Protein AF-A0A8D0HF50-F1 (afdb_monomer)

Solvent-accessible surface area (backbone atoms only — not comparable to full-atom values): 5810 Å² total; per-residue (Å²): 59,34,39,34,28,34,18,76,48,90,85,56,81,81,50,49,81,56,48,75,51,67,84,55,90,90,56,65,96,78,81,86,82,80,65,89,65,85,72,95,63,87,57,78,37,75,50,80,42,80,77,50,73,94,76,59,93,86,62,77,87,81,91,79,88,86,87,84,82,83,77,81,73,79,80,80,67,87,84,85,120

Sequence (81 aa):
MSLSKGLKEENEEQGALLGQFTYNNEGDLIQTFQLKNELSEFMSYVKLRVLSNWGHPNYTCIYRFRVHGDLQPPRMEPDNL

Mean predicted aligned error: 5.72 Å

Secondary structure (DSSP, 8-state):
-EEEEEESSTT-SS-EEEEEE---TTS-SS-----SS--SS--SEEEEEE---SS-SS-----------PPPPPP--TT--

Foldseek 3Di:
DKWKFFAQDPPDDPGHTQDDDDDDPPDDPDDDDDGPDDDPDDGPDMDMGDPDDDPDDPDDDDDDDDDDDDDDPDDPDPPPD

pLDDT: mean 90.38, std 10.75, range [53.03, 98.31]

Organism: Sphenodon punctatus (NCBI:txid8508)

Nearest PDB structures (foldseek):
  5ywz-assembly1_A  TM=9.836E-01  e=2.373E-02  Mus musculus
  6r15-assembly1_A  TM=9.349E-01  e=1.932E-02  Homo sapiens

Structure (mmCIF, N/CA/C/O backbone):
data_AF-A0A8D0HF50-F1
#
_entry.id   AF-A0A8D0HF50-F1
#
loop_
_atom_site.group_PDB
_atom_site.id
_atom_site.type_symbol
_atom_site.label_atom_id
_atom_site.label_alt_id
_atom_site.label_comp_id
_atom_site.label_asym_id
_atom_site.label_entity_id
_atom_site.label_seq_id
_atom_site.pdbx_PDB_ins_code
_atom_site.Cartn_x
_atom_site.Cartn_y
_atom_site.Cartn_z
_atom_site.occupancy
_atom_site.B_iso_or_equiv
_atom_site.auth_seq_id
_atom_site.auth_comp_id
_atom_site.auth_asym_id
_atom_site.auth_atom_id
_atom_site.pdbx_PDB_model_num
ATOM 1 N N . MET A 1 1 ? 6.632 -3.613 -5.391 1.00 95.19 1 MET A N 1
ATOM 2 C CA . MET A 1 1 ? 6.040 -4.442 -4.310 1.00 95.19 1 MET A CA 1
ATOM 3 C C . MET A 1 1 ? 5.937 -3.613 -3.038 1.00 95.19 1 MET A C 1
ATOM 5 O O . MET A 1 1 ? 6.795 -2.766 -2.810 1.00 95.19 1 MET A O 1
ATOM 9 N N . SER A 1 2 ? 4.914 -3.827 -2.217 1.00 95.69 2 SER A N 1
ATOM 10 C CA . SER A 1 2 ? 4.689 -3.117 -0.957 1.00 95.69 2 SER A CA 1
ATOM 11 C C . SER A 1 2 ? 4.219 -4.054 0.156 1.00 95.69 2 SER A C 1
ATOM 13 O O . SER A 1 2 ? 3.725 -5.153 -0.089 1.00 95.69 2 SER A O 1
ATOM 15 N N . LEU A 1 3 ? 4.389 -3.594 1.391 1.00 96.25 3 LEU A N 1
ATOM 16 C CA . LEU A 1 3 ? 3.953 -4.236 2.622 1.00 96.25 3 LEU A CA 1
ATOM 17 C C . LEU A 1 3 ? 3.080 -3.252 3.403 1.00 96.25 3 LEU A C 1
ATOM 19 O O . LEU A 1 3 ? 3.481 -2.101 3.591 1.00 96.25 3 LEU A O 1
ATOM 23 N N . SER A 1 4 ? 1.929 -3.706 3.887 1.00 95.38 4 SER A N 1
ATOM 24 C CA . SER A 1 4 ? 1.015 -2.897 4.695 1.00 95.38 4 SER A CA 1
ATOM 25 C C . SER A 1 4 ? 0.860 -3.486 6.092 1.00 95.38 4 SER A C 1
ATOM 27 O O . SER A 1 4 ? 0.663 -4.69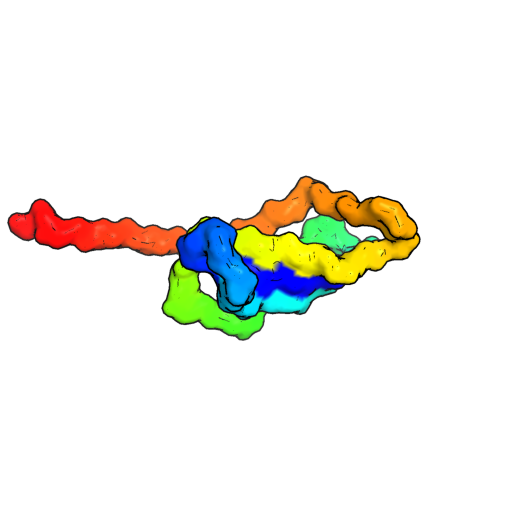4 6.249 1.00 95.38 4 SER A O 1
ATOM 29 N N . LYS A 1 5 ? 0.929 -2.621 7.106 1.00 95.06 5 LYS A N 1
ATOM 30 C CA . LYS A 1 5 ? 0.701 -2.975 8.511 1.00 95.06 5 LYS A CA 1
ATOM 31 C C . LYS A 1 5 ? -0.333 -2.060 9.161 1.00 95.06 5 LYS A C 1
ATOM 33 O O . LYS A 1 5 ? -0.352 -0.870 8.855 1.00 95.06 5 LYS A O 1
ATOM 38 N N . GLY A 1 6 ? -1.157 -2.610 10.044 1.00 94.38 6 GLY A N 1
ATOM 39 C CA . GLY A 1 6 ? -2.098 -1.875 10.886 1.00 94.38 6 GLY A CA 1
ATOM 40 C C . GLY A 1 6 ? -1.494 -1.645 12.264 1.00 94.38 6 GLY A C 1
ATOM 41 O O . GLY A 1 6 ? -0.812 -2.534 12.773 1.00 94.38 6 GLY A O 1
ATOM 42 N N . LEU A 1 7 ? -1.709 -0.460 12.830 1.00 94.56 7 LEU A N 1
ATOM 43 C CA . LEU A 1 7 ? -1.203 -0.067 14.144 1.00 94.56 7 LEU A CA 1
ATOM 44 C C . LEU A 1 7 ? -2.345 0.489 15.000 1.00 94.56 7 LEU A C 1
ATOM 46 O O . LEU A 1 7 ? -3.248 1.165 14.487 1.00 94.56 7 LEU A O 1
ATOM 50 N N . LYS A 1 8 ? -2.272 0.260 16.311 1.00 91.94 8 LYS A N 1
ATOM 51 C CA . LYS A 1 8 ? -3.184 0.875 17.290 1.00 91.94 8 LYS A CA 1
ATOM 52 C C . LYS A 1 8 ? -2.757 2.298 17.630 1.00 91.94 8 LYS A C 1
ATOM 54 O O . LYS A 1 8 ? -3.599 3.183 17.774 1.00 91.94 8 LYS A O 1
ATOM 59 N N . GLU A 1 9 ? -1.449 2.513 17.690 1.00 92.31 9 GLU A N 1
ATOM 60 C CA . GLU A 1 9 ? -0.809 3.788 17.994 1.00 92.31 9 GLU A CA 1
ATOM 61 C C . GLU A 1 9 ? 0.186 4.154 16.889 1.00 92.31 9 GLU A C 1
ATOM 63 O O . GLU A 1 9 ? 0.747 3.283 16.224 1.00 92.31 9 GLU A O 1
ATOM 68 N N . GLU A 1 10 ? 0.432 5.447 16.687 1.00 90.75 10 GLU A N 1
ATOM 69 C CA . GLU A 1 10 ? 1.289 5.934 15.599 1.00 90.75 10 GLU A CA 1
ATOM 70 C C . GLU A 1 10 ? 2.734 5.405 15.695 1.00 90.75 10 GLU A C 1
ATOM 72 O O . GLU A 1 10 ? 3.340 5.022 14.688 1.00 90.75 10 GLU A O 1
ATOM 77 N N . ASN A 1 11 ? 3.261 5.323 16.921 1.00 89.56 11 ASN A N 1
ATOM 78 C CA . ASN A 1 11 ? 4.651 4.954 17.204 1.00 89.56 11 ASN A CA 1
ATOM 79 C C . ASN A 1 11 ? 4.884 3.437 17.305 1.00 89.56 11 ASN A C 1
ATOM 81 O O . ASN A 1 11 ? 6.000 3.004 17.585 1.00 89.56 11 ASN A O 1
ATOM 85 N N . GLU A 1 12 ? 3.862 2.612 17.074 1.00 91.25 12 GLU A N 1
ATOM 86 C CA . GLU A 1 12 ? 3.999 1.160 17.131 1.00 91.25 12 GLU A CA 1
ATOM 87 C C . GLU A 1 12 ? 4.923 0.647 16.001 1.00 91.25 12 GLU A C 1
ATOM 89 O O . GLU A 1 12 ? 4.706 0.878 14.799 1.00 91.25 12 GLU A O 1
ATOM 94 N N . GLU A 1 13 ? 5.993 -0.059 16.378 1.00 84.12 13 GLU A N 1
ATOM 95 C CA . GLU A 1 13 ? 6.995 -0.548 15.424 1.00 84.12 13 GLU A CA 1
ATOM 96 C C . GLU A 1 13 ? 6.591 -1.862 14.748 1.00 84.12 13 GLU A C 1
ATOM 98 O O . GLU A 1 13 ? 6.699 -1.985 13.519 1.00 84.12 13 GLU A O 1
ATOM 103 N N . GLN A 1 14 ? 6.137 -2.854 15.528 1.00 87.06 14 GLN A N 1
ATOM 104 C CA . GLN A 1 14 ? 5.810 -4.171 14.984 1.00 87.06 14 GLN A CA 1
ATOM 105 C C . GLN A 1 14 ? 4.573 -4.122 14.090 1.00 87.06 14 GLN A C 1
ATOM 107 O O . GLN A 1 14 ? 4.712 -4.488 12.919 1.00 87.06 14 GLN A O 1
ATOM 112 N N . GLY A 1 15 ? 3.424 -3.659 14.594 1.00 91.44 15 GLY A N 1
ATOM 113 C CA . GLY A 1 15 ? 2.156 -3.635 13.867 1.00 91.44 15 GLY A CA 1
ATOM 114 C C . GLY A 1 15 ? 1.620 -5.010 13.461 1.00 91.44 15 GLY A C 1
ATOM 115 O O . GLY A 1 15 ? 2.366 -5.977 13.287 1.00 91.44 15 GLY A O 1
ATOM 116 N N . ALA A 1 16 ? 0.318 -5.093 13.205 1.00 92.56 16 ALA A N 1
ATOM 117 C CA . ALA A 1 16 ? -0.302 -6.273 12.612 1.00 92.56 16 ALA A CA 1
ATOM 118 C C . ALA A 1 16 ? -0.063 -6.306 11.093 1.00 92.56 16 ALA A C 1
ATOM 120 O O . ALA A 1 16 ? -0.280 -5.311 10.398 1.00 92.56 16 ALA A O 1
ATOM 121 N N . LEU A 1 17 ? 0.371 -7.446 10.545 1.00 93.12 17 LEU A N 1
ATOM 122 C CA . LEU A 1 17 ? 0.529 -7.611 9.097 1.00 93.12 17 LEU A CA 1
ATOM 123 C C . LEU A 1 17 ? -0.846 -7.642 8.417 1.00 93.12 17 LEU A C 1
ATOM 125 O O . LEU A 1 17 ? -1.610 -8.580 8.620 1.00 93.12 17 LEU A O 1
ATOM 129 N N . LEU A 1 18 ? -1.126 -6.655 7.562 1.00 93.75 18 LEU A N 1
ATOM 130 C CA . LEU A 1 18 ? -2.352 -6.626 6.754 1.00 93.75 18 LEU A CA 1
ATOM 131 C C . LEU A 1 18 ? -2.156 -7.383 5.439 1.00 93.75 18 LEU A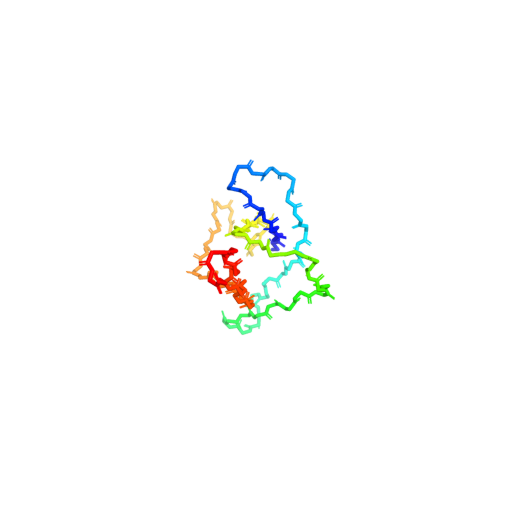 C 1
ATOM 133 O O . LEU A 1 18 ? -3.059 -8.057 4.951 1.00 93.75 18 LEU A O 1
ATOM 137 N N . GLY A 1 19 ? -0.957 -7.289 4.864 1.00 94.38 19 GLY A N 1
ATOM 138 C CA . GLY A 1 19 ? -0.612 -8.033 3.664 1.00 94.38 19 GLY A CA 1
ATOM 139 C C . GLY A 1 19 ? 0.606 -7.495 2.930 1.00 94.38 19 GLY A C 1
ATOM 140 O O . GLY A 1 19 ? 1.181 -6.458 3.273 1.00 94.38 19 GLY A O 1
ATOM 141 N N . GLN A 1 20 ? 0.979 -8.236 1.893 1.00 96.56 20 GLN A N 1
ATOM 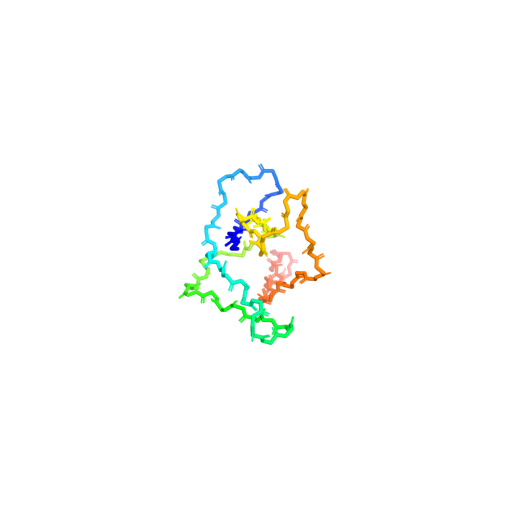142 C CA . GLN A 1 20 ? 2.024 -7.885 0.945 1.00 96.56 20 GLN A CA 1
ATOM 143 C C . GLN A 1 20 ? 1.418 -7.898 -0.454 1.00 96.56 20 GLN A C 1
ATOM 145 O O . GLN A 1 20 ? 0.787 -8.877 -0.857 1.00 96.56 20 GLN A O 1
ATOM 150 N N . PHE A 1 21 ? 1.603 -6.801 -1.180 1.00 96.81 21 PHE A N 1
ATOM 151 C CA . PHE A 1 21 ? 0.926 -6.551 -2.445 1.00 96.81 21 PHE A CA 1
ATOM 152 C C . PHE A 1 21 ? 1.918 -6.112 -3.518 1.00 96.81 21 PHE A C 1
ATOM 154 O O . PHE A 1 21 ? 2.982 -5.551 -3.239 1.00 96.81 21 PHE A O 1
ATOM 161 N N . THR A 1 22 ? 1.558 -6.340 -4.776 1.00 97.88 22 THR A N 1
ATOM 162 C CA . THR A 1 22 ? 2.336 -5.881 -5.925 1.00 97.88 22 THR A CA 1
ATOM 163 C C . THR A 1 22 ? 1.410 -5.116 -6.851 1.00 97.88 22 THR A C 1
ATOM 165 O O . THR A 1 22 ? 0.529 -5.708 -7.463 1.00 97.88 22 THR A O 1
ATOM 168 N N . TYR A 1 23 ? 1.625 -3.802 -6.947 1.00 98.00 23 TYR A N 1
ATOM 169 C CA . TYR A 1 23 ? 1.022 -2.986 -7.996 1.00 98.00 23 TYR A CA 1
ATOM 170 C C . TYR A 1 23 ? 1.575 -3.422 -9.349 1.00 98.00 23 TYR A C 1
ATOM 172 O O . TYR A 1 23 ? 2.790 -3.356 -9.536 1.00 98.00 23 TYR A O 1
ATOM 180 N N . ASN A 1 24 ? 0.708 -3.851 -10.261 1.00 97.94 24 ASN A N 1
ATOM 181 C CA . ASN A 1 24 ? 1.073 -4.280 -11.607 1.00 97.94 24 ASN A CA 1
ATOM 182 C C . ASN A 1 24 ? 1.162 -3.066 -12.548 1.00 97.94 24 ASN A C 1
ATOM 184 O O . ASN A 1 24 ? 0.151 -2.415 -12.785 1.00 97.94 24 ASN A O 1
ATOM 188 N N . ASN A 1 25 ? 2.334 -2.752 -13.103 1.00 96.50 25 ASN A N 1
ATOM 189 C CA . ASN A 1 25 ? 2.482 -1.632 -14.044 1.00 96.50 25 ASN A CA 1
ATOM 190 C C . ASN A 1 25 ? 1.801 -1.865 -15.403 1.00 96.50 25 ASN A C 1
ATOM 192 O O . ASN A 1 25 ? 1.586 -0.897 -16.125 1.00 96.50 25 ASN A O 1
ATOM 196 N N . GLU A 1 26 ? 1.463 -3.109 -15.736 1.00 97.44 26 GLU A N 1
ATOM 197 C C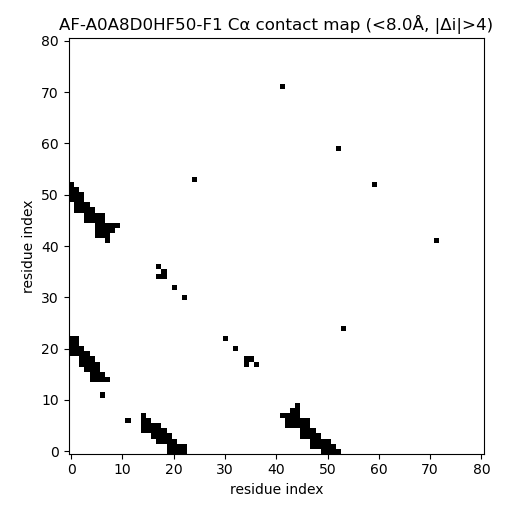A . GLU A 1 26 ? 0.733 -3.471 -16.957 1.00 97.44 26 GLU A CA 1
ATOM 198 C C . GLU A 1 26 ? -0.785 -3.599 -16.728 1.00 97.44 26 GLU A C 1
ATOM 200 O O . GLU A 1 26 ? -1.535 -3.841 -17.669 1.00 97.44 26 GLU A O 1
ATOM 205 N N . GLY A 1 27 ? -1.245 -3.468 -15.477 1.00 96.88 27 GLY A N 1
ATOM 206 C CA . GLY A 1 27 ? -2.660 -3.551 -15.106 1.00 96.88 27 GLY A CA 1
ATOM 207 C C . GLY A 1 27 ? -3.376 -2.198 -15.100 1.00 96.88 27 GLY A C 1
ATOM 208 O O . GLY A 1 27 ? -2.866 -1.190 -15.588 1.00 96.88 27 GLY A O 1
ATOM 209 N N . ASP A 1 28 ? -4.559 -2.167 -14.481 1.00 98.06 28 ASP A N 1
ATOM 210 C CA . ASP A 1 28 ? -5.358 -0.944 -14.345 1.00 98.06 28 ASP A CA 1
ATOM 211 C C . ASP A 1 28 ? -4.636 0.151 -13.544 1.00 98.06 28 ASP A C 1
ATOM 213 O O . ASP A 1 28 ? -3.869 -0.129 -12.622 1.00 98.06 28 ASP A O 1
ATOM 217 N N . LEU A 1 29 ? -4.945 1.421 -13.840 1.00 97.25 29 LEU A N 1
ATOM 218 C CA . LEU A 1 29 ? -4.372 2.585 -13.143 1.00 97.25 29 LEU A CA 1
ATOM 219 C C . LEU A 1 29 ? -4.736 2.641 -11.649 1.00 97.25 29 LEU A C 1
ATOM 221 O O . LEU A 1 29 ? -3.988 3.183 -10.836 1.00 97.25 29 LEU A O 1
ATOM 225 N N . ILE A 1 30 ? -5.913 2.125 -11.286 1.00 98.00 30 ILE A N 1
ATOM 226 C CA . ILE A 1 30 ? -6.386 2.041 -9.903 1.00 98.00 30 ILE A CA 1
ATOM 227 C C . ILE A 1 30 ? -6.528 0.563 -9.564 1.00 98.00 30 ILE A C 1
ATOM 229 O O . ILE A 1 30 ? -7.379 -0.119 -10.123 1.00 98.00 30 ILE A O 1
ATOM 233 N N . GLN A 1 31 ? -5.715 0.087 -8.622 1.00 98.31 31 GLN A N 1
ATOM 234 C CA . GLN A 1 31 ? -5.725 -1.307 -8.180 1.00 98.31 31 GLN A CA 1
ATOM 235 C C . GLN A 1 31 ? -6.115 -1.373 -6.709 1.00 98.31 31 GLN A C 1
ATOM 237 O O . GLN A 1 31 ? -5.472 -0.753 -5.858 1.00 98.31 31 GLN A O 1
ATOM 242 N N . THR A 1 32 ? -7.169 -2.132 -6.420 1.00 97.69 32 THR A N 1
ATOM 243 C CA . THR A 1 32 ? -7.634 -2.404 -5.058 1.00 97.69 32 THR A CA 1
ATOM 244 C C . THR A 1 32 ? -7.215 -3.811 -4.664 1.00 97.69 32 THR A C 1
ATOM 246 O O . THR A 1 32 ? -7.494 -4.770 -5.380 1.00 97.69 32 THR A O 1
ATOM 249 N N . PHE A 1 33 ? -6.576 -3.939 -3.504 1.00 96.25 33 PHE A N 1
ATOM 250 C CA . PHE A 1 33 ? -6.134 -5.220 -2.967 1.00 96.25 33 PHE A CA 1
ATOM 251 C C . PHE A 1 33 ? -6.969 -5.576 -1.742 1.00 96.25 33 PHE A C 1
ATOM 253 O O . PHE A 1 33 ? -7.021 -4.803 -0.787 1.00 96.25 33 PHE A O 1
ATOM 260 N N . GLN A 1 34 ? -7.616 -6.742 -1.777 1.00 94.75 34 GLN A N 1
ATOM 261 C CA . GLN A 1 34 ? -8.391 -7.243 -0.645 1.00 94.75 34 GLN A CA 1
ATOM 262 C C . GLN A 1 34 ? -7.474 -7.897 0.387 1.00 94.75 34 GLN A C 1
ATOM 264 O O . GLN A 1 34 ? -6.525 -8.608 0.034 1.00 94.75 34 GLN A O 1
ATOM 269 N N . LEU A 1 35 ? -7.766 -7.667 1.666 1.00 91.94 35 LEU A N 1
ATOM 270 C CA . LEU A 1 35 ? -7.100 -8.383 2.748 1.00 91.94 35 LEU A CA 1
ATOM 271 C C . LEU A 1 35 ? -7.583 -9.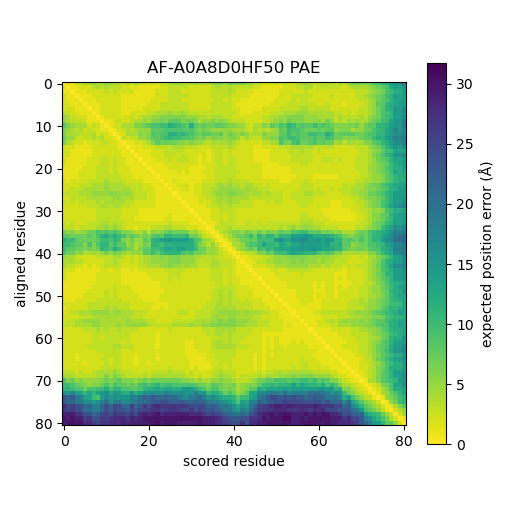836 2.739 1.00 91.94 35 LEU A C 1
ATOM 273 O O . LEU A 1 35 ? -8.765 -10.104 2.542 1.00 91.94 35 LEU A O 1
ATOM 277 N N . LYS A 1 36 ? -6.661 -10.785 2.920 1.00 83.31 36 LYS A N 1
ATOM 278 C CA . LYS A 1 36 ? -7.004 -12.217 2.922 1.00 83.31 36 LYS A CA 1
ATOM 279 C C . LYS A 1 36 ? -7.607 -12.685 4.246 1.00 83.31 36 LYS A C 1
ATOM 281 O O . LYS A 1 36 ? -8.298 -13.695 4.256 1.00 83.31 36 LYS A O 1
ATOM 286 N N . ASN A 1 37 ? -7.328 -11.964 5.329 1.00 79.06 37 ASN A N 1
ATOM 287 C CA . ASN A 1 37 ? -7.772 -12.299 6.673 1.00 79.06 37 ASN A CA 1
ATOM 288 C C . ASN A 1 37 ? -8.608 -11.150 7.227 1.00 79.06 37 ASN A C 1
ATOM 290 O O . ASN A 1 37 ? -8.253 -9.982 7.041 1.00 79.06 37 ASN A O 1
ATOM 294 N N . GLU A 1 38 ? -9.673 -11.497 7.942 1.00 74.38 38 GLU A N 1
ATOM 295 C CA . GLU A 1 38 ? -10.388 -10.542 8.779 1.00 74.38 38 GLU A CA 1
ATOM 296 C C . GLU A 1 38 ? -9.469 -10.066 9.907 1.00 74.38 38 GLU A C 1
ATOM 298 O O . GLU A 1 38 ? -8.704 -10.841 10.492 1.00 74.38 38 GLU A O 1
ATOM 303 N N . LEU A 1 39 ? -9.513 -8.766 10.185 1.00 80.69 39 LEU A N 1
ATOM 304 C CA . LEU A 1 39 ? -8.769 -8.184 11.291 1.00 80.69 39 LEU A CA 1
ATOM 305 C C . LEU A 1 39 ? -9.549 -8.444 12.576 1.00 80.69 39 LEU A C 1
ATOM 307 O O . LEU A 1 39 ? -10.729 -8.120 12.662 1.00 80.69 39 LEU A O 1
ATOM 311 N N . SER A 1 40 ? -8.885 -8.999 13.587 1.00 76.12 40 SER A N 1
ATOM 312 C CA . SER A 1 40 ? -9.505 -9.251 14.892 1.00 76.12 40 SER A CA 1
ATOM 313 C C . SER A 1 40 ? -9.769 -7.970 15.689 1.00 76.12 40 SER A C 1
ATOM 315 O O . SER A 1 40 ? -10.461 -8.008 16.701 1.00 76.12 40 SER A O 1
ATOM 317 N N . GLU A 1 41 ? -9.182 -6.844 15.277 1.00 84.88 41 GLU A N 1
ATOM 318 C CA . GLU A 1 41 ? -9.210 -5.580 16.008 1.00 84.88 41 GLU A CA 1
ATOM 319 C C . GLU A 1 41 ? -9.219 -4.382 15.047 1.00 84.88 41 GLU A C 1
ATOM 321 O O . GLU A 1 41 ? -8.654 -4.438 13.951 1.00 84.88 41 GLU A O 1
ATOM 326 N N . PHE A 1 42 ? -9.822 -3.274 15.490 1.00 89.50 42 PHE A N 1
ATOM 327 C CA . PHE A 1 42 ? -9.779 -1.996 14.778 1.00 89.50 42 PHE A CA 1
ATOM 328 C C . PHE A 1 42 ? -8.385 -1.364 14.871 1.00 89.50 42 PHE A C 1
ATOM 330 O O . PHE A 1 42 ? -7.761 -1.359 15.933 1.00 89.50 42 PHE A O 1
ATOM 337 N N . MET A 1 43 ? -7.925 -0.800 13.754 1.00 91.00 43 MET A N 1
ATOM 338 C CA . MET A 1 43 ? -6.620 -0.149 13.629 1.00 91.00 43 MET A CA 1
ATOM 339 C C . MET A 1 43 ? -6.823 1.340 13.363 1.00 91.00 43 MET A C 1
ATOM 341 O O . MET A 1 43 ? -7.553 1.708 12.443 1.00 91.00 43 MET A O 1
ATOM 345 N N . SER A 1 44 ? -6.156 2.189 14.139 1.00 91.69 44 SER A N 1
ATOM 346 C CA . SER A 1 44 ? -6.242 3.648 13.988 1.00 91.69 44 SER A CA 1
ATOM 347 C C . SER A 1 44 ? -5.283 4.173 12.920 1.00 91.69 44 SER A C 1
ATOM 349 O O . SER A 1 44 ? -5.531 5.217 12.321 1.00 91.69 44 SER A O 1
ATOM 351 N N . TYR A 1 45 ? -4.194 3.443 12.658 1.00 94.75 45 TYR A N 1
ATOM 352 C CA . TYR A 1 45 ? -3.162 3.839 11.705 1.00 94.75 45 TYR A CA 1
ATOM 353 C C . TYR A 1 45 ? -2.816 2.697 10.753 1.00 94.75 45 TYR A C 1
ATOM 355 O O . TYR A 1 45 ? -2.869 1.516 11.102 1.00 94.75 45 TYR A O 1
ATOM 363 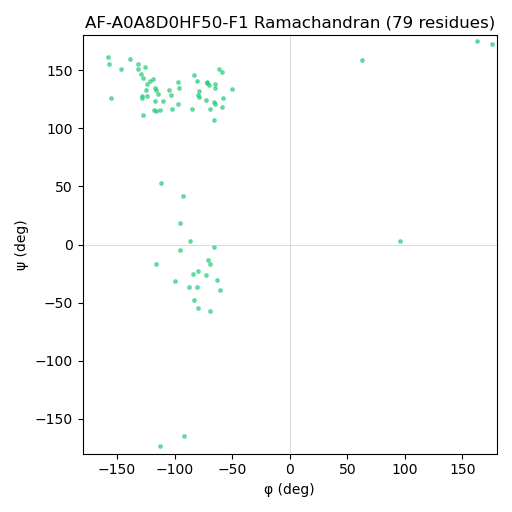N N . VAL A 1 46 ? -2.399 3.062 9.539 1.00 94.81 46 VAL A N 1
ATOM 364 C CA . VAL A 1 46 ? -1.893 2.124 8.533 1.00 94.81 46 VAL A CA 1
ATOM 365 C C . VAL A 1 46 ? -0.543 2.604 8.024 1.00 94.81 46 VAL A C 1
ATOM 367 O O . VAL A 1 46 ? -0.403 3.722 7.534 1.00 94.81 46 VAL A O 1
ATOM 370 N N . LYS A 1 47 ? 0.455 1.725 8.092 1.00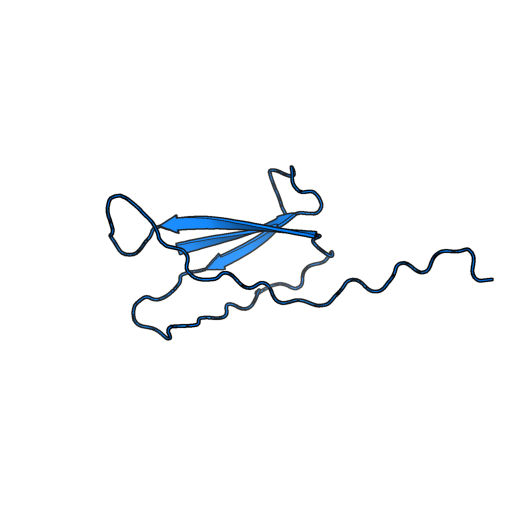 95.81 47 LYS A N 1
ATOM 371 C CA . LYS A 1 47 ? 1.815 1.959 7.605 1.00 95.81 47 LYS A CA 1
ATOM 372 C C . LYS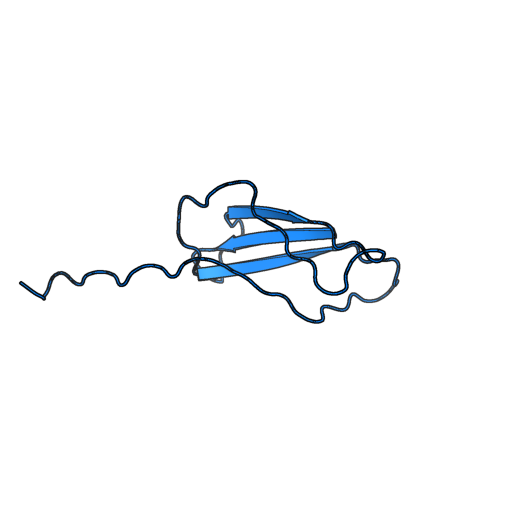 A 1 47 ? 2.002 1.244 6.269 1.00 95.81 47 LYS A C 1
ATOM 374 O O . LYS A 1 47 ? 1.941 0.015 6.204 1.00 95.81 47 LYS A O 1
ATOM 379 N N . LEU A 1 48 ? 2.250 2.011 5.208 1.00 97.06 48 LEU A N 1
ATOM 380 C CA . LEU A 1 48 ? 2.627 1.502 3.887 1.00 97.06 48 LEU A CA 1
ATOM 381 C C . LEU A 1 48 ? 4.150 1.548 3.736 1.00 97.06 48 LEU A C 1
ATOM 383 O O . LEU A 1 48 ? 4.752 2.618 3.783 1.00 97.06 48 LEU A O 1
ATOM 387 N N . ARG A 1 49 ? 4.776 0.397 3.493 1.00 96.75 49 ARG A N 1
ATOM 388 C CA . ARG A 1 49 ? 6.201 0.291 3.171 1.00 96.75 49 ARG A CA 1
ATOM 389 C C . ARG A 1 49 ? 6.372 -0.172 1.731 1.00 96.75 49 ARG A C 1
ATOM 391 O O . ARG A 1 49 ? 6.009 -1.294 1.390 1.00 96.75 49 ARG A O 1
ATOM 398 N N . VAL A 1 50 ? 6.960 0.670 0.888 1.00 98.00 50 VAL A N 1
ATOM 399 C CA . VAL A 1 50 ? 7.348 0.277 -0.473 1.00 98.00 50 VAL A CA 1
ATOM 400 C C . VAL A 1 50 ? 8.655 -0.513 -0.405 1.00 98.00 50 VAL A C 1
ATOM 402 O O . VAL A 1 50 ? 9.623 -0.064 0.201 1.00 98.00 50 VAL A O 1
ATOM 405 N N . LEU A 1 51 ? 8.662 -1.709 -0.993 1.00 98.12 51 LEU A N 1
ATOM 406 C CA . LEU A 1 51 ? 9.806 -2.629 -1.000 1.00 98.12 51 LEU A CA 1
ATOM 407 C C . LEU A 1 51 ? 10.589 -2.569 -2.315 1.00 98.12 51 LEU A C 1
ATOM 409 O O . LEU A 1 51 ? 11.792 -2.791 -2.330 1.00 98.12 51 LEU A O 1
ATOM 413 N N . SER A 1 52 ? 9.899 -2.285 -3.418 1.00 98.06 52 SER A N 1
ATOM 414 C CA . SER A 1 52 ? 10.495 -2.146 -4.746 1.00 98.06 52 SER A CA 1
ATOM 415 C C . SER A 1 52 ? 9.611 -1.299 -5.656 1.00 98.06 52 SER A C 1
ATOM 417 O O . SER A 1 52 ? 8.389 -1.249 -5.468 1.00 98.06 52 SER A O 1
ATOM 419 N N . ASN A 1 53 ? 10.224 -0.685 -6.665 1.00 98.31 53 ASN A N 1
ATOM 420 C CA . ASN A 1 53 ? 9.549 0.027 -7.747 1.00 98.31 53 ASN A CA 1
ATOM 421 C C . ASN A 1 53 ? 9.749 -0.696 -9.093 1.00 98.31 53 ASN A C 1
ATOM 423 O O . ASN A 1 53 ? 10.310 -1.788 -9.144 1.00 98.31 53 ASN A O 1
ATOM 427 N N . TRP A 1 54 ? 9.291 -0.070 -10.177 1.00 97.69 54 TRP A N 1
ATOM 428 C CA . TRP A 1 54 ? 9.376 -0.597 -11.542 1.00 97.69 54 TRP A CA 1
ATOM 429 C C . TRP A 1 54 ? 10.631 -0.127 -12.300 1.00 97.69 54 TRP A C 1
ATOM 431 O O . TRP A 1 54 ? 10.564 0.219 -13.474 1.00 97.69 54 TRP A O 1
ATOM 441 N N . GLY A 1 55 ? 11.786 -0.096 -11.626 1.00 97.38 55 GLY A N 1
ATOM 442 C CA . GLY A 1 55 ? 13.094 0.084 -12.270 1.00 97.38 55 GLY A CA 1
ATOM 443 C C . GLY A 1 55 ? 13.634 1.513 -12.297 1.00 97.38 55 GLY A C 1
ATOM 444 O O . GLY A 1 55 ? 14.715 1.738 -12.837 1.00 97.38 55 GLY A O 1
ATOM 445 N N . HIS A 1 56 ? 12.938 2.483 -11.694 1.00 98.00 56 HIS A N 1
ATOM 446 C CA . HIS A 1 56 ? 13.504 3.823 -11.566 1.00 98.00 56 HIS A CA 1
ATOM 447 C C . HIS A 1 56 ? 14.631 3.821 -10.510 1.00 98.00 56 HIS A C 1
ATOM 449 O O . HIS A 1 56 ? 14.381 3.444 -9.363 1.00 98.00 56 HIS A O 1
ATOM 455 N N . PRO A 1 57 ? 15.860 4.260 -10.831 1.00 97.56 57 PRO A N 1
ATOM 456 C CA . PRO A 1 57 ? 17.020 4.024 -9.965 1.00 97.56 57 PRO A CA 1
ATOM 457 C C . PRO A 1 57 ? 17.029 4.864 -8.681 1.00 97.56 57 PRO A C 1
ATOM 459 O O . PRO A 1 57 ? 17.613 4.449 -7.686 1.00 97.56 57 PRO A O 1
ATOM 462 N N . ASN A 1 58 ? 16.379 6.033 -8.687 1.00 97.56 58 ASN A N 1
ATOM 463 C CA . ASN A 1 58 ? 16.599 7.043 -7.641 1.00 97.56 58 ASN A CA 1
ATOM 464 C C . ASN A 1 58 ? 15.375 7.344 -6.773 1.00 97.56 58 ASN A C 1
ATOM 466 O O . ASN A 1 58 ? 15.503 7.985 -5.735 1.00 97.56 58 ASN A O 1
ATOM 470 N N . TYR A 1 59 ? 14.176 6.961 -7.210 1.00 97.56 59 TYR A N 1
ATOM 471 C CA . TYR A 1 59 ? 12.951 7.365 -6.524 1.00 97.56 59 TYR A CA 1
ATOM 472 C C . TYR A 1 59 ? 11.790 6.430 -6.820 1.00 97.56 59 TYR A C 1
ATOM 474 O O . TYR A 1 59 ? 11.782 5.689 -7.801 1.00 97.56 59 TYR A O 1
ATOM 482 N N . THR A 1 60 ? 10.783 6.505 -5.958 1.00 98.19 60 THR A N 1
ATOM 483 C CA . THR A 1 60 ? 9.485 5.864 -6.144 1.00 98.19 60 THR A CA 1
ATOM 484 C C . TH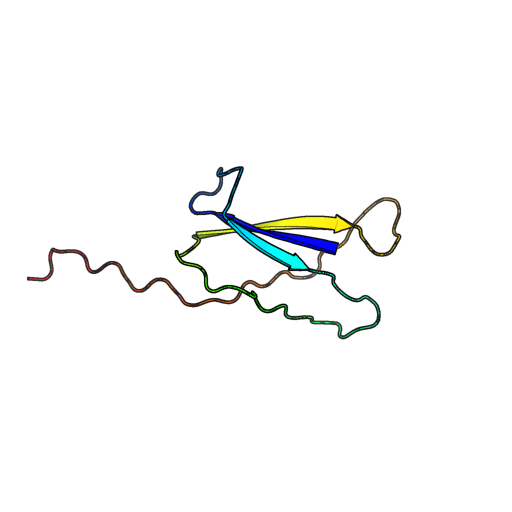R A 1 60 ? 8.409 6.917 -5.949 1.00 98.19 60 THR A C 1
ATOM 486 O O . THR A 1 60 ? 8.405 7.604 -4.931 1.00 98.19 60 THR A O 1
ATOM 489 N N . CYS A 1 61 ? 7.496 7.037 -6.908 1.00 97.81 61 CYS A N 1
ATOM 490 C CA . CYS A 1 61 ? 6.364 7.951 -6.809 1.00 97.81 61 CYS A CA 1
ATOM 491 C C . CYS A 1 61 ? 5.134 7.202 -6.293 1.00 97.81 61 CYS A C 1
ATOM 493 O O . CYS A 1 61 ? 4.812 6.119 -6.782 1.00 97.81 61 CYS A O 1
ATOM 495 N N . ILE A 1 62 ? 4.426 7.794 -5.333 1.00 97.81 62 ILE A N 1
ATOM 496 C CA . ILE A 1 62 ? 3.137 7.299 -4.845 1.00 97.81 62 ILE A CA 1
ATOM 497 C C . ILE A 1 62 ? 2.101 8.374 -5.150 1.00 97.81 62 ILE A C 1
ATOM 499 O O . ILE A 1 62 ? 2.173 9.472 -4.610 1.00 97.81 62 ILE A O 1
ATOM 503 N N . TYR A 1 63 ? 1.142 8.055 -6.016 1.00 97.06 63 TYR A N 1
ATOM 504 C CA . TYR A 1 63 ? 0.099 9.005 -6.406 1.00 97.06 63 TYR A CA 1
ATOM 505 C C . TYR A 1 63 ? -1.010 9.098 -5.360 1.00 97.06 63 TYR A C 1
ATOM 507 O O . TYR A 1 63 ? -1.341 10.182 -4.890 1.00 97.06 63 TYR A O 1
ATOM 515 N N . ARG A 1 64 ? -1.616 7.960 -5.002 1.00 98.06 64 ARG A N 1
ATOM 516 C CA . ARG A 1 64 ? -2.707 7.917 -4.026 1.00 98.06 64 ARG A CA 1
ATOM 517 C C . ARG A 1 64 ? -2.786 6.553 -3.364 1.00 98.06 64 ARG A C 1
ATOM 519 O O . ARG A 1 64 ? -2.940 5.544 -4.043 1.00 98.06 64 ARG A O 1
ATOM 526 N N . PHE A 1 65 ? -2.749 6.547 -2.038 1.00 97.56 65 PHE A N 1
ATOM 527 C CA . PHE A 1 65 ? -3.047 5.378 -1.221 1.00 97.56 65 PHE A CA 1
ATOM 528 C C . PHE A 1 65 ? -4.435 5.554 -0.599 1.00 97.56 65 PHE A C 1
ATOM 530 O O . PHE A 1 65 ? -4.769 6.641 -0.126 1.00 97.56 65 PHE A O 1
ATOM 537 N N . ARG A 1 66 ? -5.270 4.515 -0.665 1.00 97.62 66 ARG A N 1
ATOM 538 C CA . ARG A 1 66 ? -6.611 4.495 -0.072 1.00 97.62 66 ARG A CA 1
ATOM 539 C C . ARG A 1 66 ? -6.693 3.307 0.870 1.00 97.62 66 ARG A C 1
ATOM 541 O O . ARG A 1 66 ? -6.217 2.227 0.531 1.00 97.62 66 ARG A O 1
ATOM 548 N N . VAL A 1 67 ? -7.311 3.524 2.021 1.00 95.56 67 VAL A N 1
ATOM 549 C CA . VAL A 1 67 ? -7.653 2.473 2.975 1.00 95.56 67 VAL A CA 1
ATOM 550 C C . VAL A 1 67 ? -9.170 2.431 3.055 1.00 95.56 67 VAL A C 1
ATOM 552 O O . VAL A 1 67 ? -9.816 3.475 3.135 1.00 95.56 67 VAL A O 1
ATOM 555 N N . HIS A 1 68 ? -9.720 1.227 2.978 1.00 94.00 68 HIS A N 1
ATOM 556 C CA . HIS A 1 68 ? -11.146 0.959 3.091 1.00 94.00 68 HIS A CA 1
ATOM 557 C C . HIS A 1 68 ? -11.361 0.045 4.292 1.00 94.00 68 HIS A C 1
ATOM 559 O O . HIS A 1 68 ? -10.541 -0.838 4.543 1.00 94.00 68 HIS A O 1
ATOM 565 N N . GLY A 1 69 ? -12.446 0.261 5.019 1.00 91.25 69 GLY A N 1
ATOM 566 C CA . GLY A 1 69 ? -12.814 -0.538 6.176 1.00 91.25 69 GLY A CA 1
ATOM 567 C C . GLY A 1 69 ? -14.057 0.032 6.837 1.00 91.25 69 GLY A C 1
ATOM 568 O O . GLY A 1 69 ? -14.515 1.120 6.474 1.00 91.25 69 GLY A O 1
ATOM 569 N N . ASP A 1 70 ? -14.573 -0.710 7.805 1.00 88.94 70 ASP A N 1
ATOM 570 C CA . ASP A 1 70 ? -15.702 -0.277 8.611 1.00 88.94 70 ASP A CA 1
ATOM 571 C C . ASP A 1 70 ? -15.235 0.623 9.754 1.00 88.94 70 ASP A C 1
ATOM 573 O O . ASP A 1 70 ? -14.147 0.458 10.314 1.00 88.94 70 ASP A O 1
ATOM 577 N N . LEU A 1 71 ? -16.071 1.600 10.100 1.00 84.00 71 LEU A N 1
ATOM 578 C CA . LEU A 1 71 ? -15.811 2.466 11.241 1.00 84.00 71 LEU A CA 1
ATOM 579 C C . LEU A 1 71 ? -16.028 1.680 12.532 1.00 84.00 71 LEU A C 1
ATOM 581 O O . LEU A 1 71 ? -17.002 0.935 12.655 1.00 84.00 71 LEU A O 1
ATOM 585 N N . GLN A 1 72 ? -15.149 1.894 13.514 1.00 80.44 72 GLN A N 1
ATOM 586 C CA . GLN A 1 72 ? -15.415 1.408 14.859 1.00 80.44 72 GLN A CA 1
ATOM 587 C C . GLN A 1 72 ? -16.744 2.019 15.328 1.00 80.44 72 GLN A C 1
ATOM 589 O O . GLN A 1 72 ? -16.892 3.246 15.265 1.00 80.44 72 GLN A O 1
ATOM 594 N N . PRO A 1 73 ? -17.721 1.207 15.773 1.00 77.81 73 PRO A N 1
ATOM 595 C CA . PRO A 1 73 ? -18.944 1.755 16.332 1.00 77.81 73 PRO A CA 1
ATOM 596 C C . PRO A 1 73 ? -18.594 2.643 17.535 1.00 77.81 73 PRO A C 1
ATOM 598 O O . PRO A 1 73 ? -17.602 2.370 18.222 1.00 77.81 73 PRO A O 1
ATOM 601 N N . PRO A 1 74 ? -19.378 3.703 17.804 1.00 74.50 74 PRO A N 1
ATOM 602 C CA . PRO A 1 74 ? -19.150 4.555 18.964 1.00 74.50 74 PRO A CA 1
ATOM 603 C C . PRO A 1 74 ? -19.012 3.692 20.218 1.00 74.50 74 PRO A C 1
ATOM 605 O O . PRO A 1 74 ? -19.822 2.784 20.431 1.00 74.50 74 PRO A O 1
ATOM 608 N N . ARG A 1 75 ? -18.001 3.959 21.054 1.00 69.69 75 ARG A N 1
ATOM 609 C CA . ARG A 1 75 ? -17.996 3.390 22.405 1.00 69.69 75 ARG A CA 1
ATOM 610 C C . ARG A 1 75 ? -19.269 3.890 23.082 1.00 69.69 75 ARG A C 1
ATOM 612 O O . ARG A 1 75 ? -19.466 5.097 23.181 1.00 69.69 75 ARG A O 1
ATOM 619 N N . MET A 1 76 ? -20.155 2.977 23.474 1.00 61.69 76 MET A N 1
ATOM 620 C CA . MET A 1 76 ? -21.267 3.346 24.341 1.00 61.69 76 MET A CA 1
ATOM 621 C C . MET A 1 76 ? -20.654 3.762 25.678 1.00 61.69 76 MET A C 1
ATOM 623 O O . MET A 1 76 ? -20.113 2.918 26.391 1.00 61.69 76 MET A O 1
ATOM 627 N N . GLU A 1 77 ? -20.658 5.063 25.963 1.00 63.56 77 GLU A N 1
ATOM 628 C CA . GLU A 1 77 ? -20.274 5.580 27.276 1.00 63.56 77 GLU A CA 1
ATOM 629 C C . GLU A 1 77 ? -21.294 5.082 28.317 1.00 63.56 77 GLU A C 1
ATOM 631 O O . GLU A 1 77 ? -22.500 5.134 28.046 1.00 63.56 77 GLU A O 1
ATOM 636 N N . PRO A 1 78 ? -20.852 4.588 29.488 1.00 68.50 78 PRO A N 1
ATOM 637 C CA . PRO A 1 78 ? -21.741 4.002 30.492 1.00 68.50 78 PRO A CA 1
ATOM 638 C C . PRO A 1 78 ? -22.734 4.980 31.152 1.00 68.50 78 PRO A C 1
ATOM 640 O O . PRO A 1 78 ? -23.572 4.529 31.926 1.00 68.50 78 PRO A O 1
ATOM 643 N N . ASP A 1 79 ? -22.708 6.275 30.823 1.00 62.09 79 ASP A N 1
ATOM 644 C CA . ASP A 1 79 ? -23.480 7.316 31.522 1.00 62.09 79 ASP A CA 1
ATOM 645 C C . ASP A 1 79 ? -24.838 7.675 30.882 1.00 62.09 79 ASP A C 1
ATOM 647 O O . ASP A 1 79 ? -25.410 8.719 31.184 1.00 62.09 79 ASP A O 1
ATOM 651 N N . ASN A 1 80 ? -25.397 6.824 30.016 1.00 54.56 80 ASN A N 1
ATOM 652 C CA . ASN A 1 80 ? -26.778 6.979 29.525 1.00 54.56 80 ASN A CA 1
ATOM 653 C C . ASN A 1 80 ? -27.708 5.869 30.045 1.00 54.56 80 ASN A C 1
ATOM 655 O O . ASN A 1 80 ? -28.407 5.204 29.274 1.00 54.56 80 ASN A O 1
ATOM 659 N N . LEU A 1 81 ? -27.709 5.693 31.369 1.00 53.03 81 LEU A N 1
ATOM 660 C CA . LEU A 1 81 ? -28.701 4.927 32.126 1.00 53.03 81 LEU A CA 1
ATOM 661 C C . LEU A 1 81 ? -29.362 5.826 33.174 1.00 53.03 81 LEU A C 1
ATOM 663 O O . LEU A 1 81 ? -28.618 6.513 33.907 1.00 53.03 81 LEU A O 1
#

Radius of gyration: 16.41 Å; Cα contacts (8 Å, |Δi|>4): 75; chains: 1; bounding box: 46×21×49 Å

InterPro domains:
  IPR012919 SUN domain [PF07738] (6-70)
  IPR012919 SUN domain [PS51469] (1-72)
  IPR045119 SUN domain-containing protein 1-5 [PTHR12911] (6-70)